Protein AF-A0A661LE60-F1 (afdb_monomer_lite)

Sequence (62 aa):
MTITQGVTRQVRKMVEAVGYRVVHLIRTGFGTIELGDLKVGEYRFLETEEVNKMKKLVGLNP

Radius of gyration: 15.09 Å; chains: 1; bounding box: 30×22×40 Å

Secondary structure (DSSP, 8-state):
---S---TTHHHHHHHHTT---S-----EETTEE-TTPPTT---PPPHHHHHHHHHHTT---

Structure (mmCIF, N/CA/C/O backbone):
data_AF-A0A661LE60-F1
#
_entry.id   AF-A0A661LE60-F1
#
loop_
_atom_site.group_PDB
_atom_site.id
_atom_site.type_symbol
_atom_site.label_atom_id
_atom_site.label_alt_id
_atom_site.label_comp_id
_atom_site.label_asym_id
_atom_site.label_entity_id
_atom_site.label_seq_id
_atom_site.pdbx_PDB_ins_code
_atom_site.Cartn_x
_atom_site.Cartn_y
_atom_site.Cartn_z
_atom_site.occupancy
_atom_site.B_iso_or_equiv
_atom_site.auth_seq_id
_atom_site.auth_comp_id
_atom_site.auth_asym_id
_atom_site.auth_atom_id
_atom_site.pdbx_PDB_model_num
ATOM 1 N N . MET A 1 1 ? -0.115 -9.449 -7.555 1.00 90.62 1 MET A N 1
ATOM 2 C CA . MET A 1 1 ? 1.149 -9.793 -6.862 1.00 90.62 1 MET A CA 1
ATOM 3 C C . MET A 1 1 ? 1.062 -9.259 -5.446 1.00 90.62 1 MET A C 1
ATOM 5 O O . MET A 1 1 ? 0.686 -8.104 -5.293 1.00 90.62 1 MET A O 1
ATOM 9 N N . THR A 1 2 ? 1.425 -10.066 -4.451 1.00 96.00 2 THR A N 1
ATOM 10 C CA . THR A 1 2 ? 1.473 -9.660 -3.038 1.00 96.00 2 THR A CA 1
ATOM 11 C C . THR A 1 2 ? 2.908 -9.772 -2.545 1.00 96.00 2 THR A C 1
ATOM 13 O O . THR A 1 2 ? 3.592 -10.741 -2.868 1.00 96.00 2 THR A O 1
ATOM 16 N N . ILE A 1 3 ? 3.370 -8.777 -1.791 1.00 96.88 3 ILE A N 1
ATOM 17 C CA . ILE A 1 3 ? 4.688 -8.773 -1.152 1.00 96.88 3 ILE A CA 1
ATOM 18 C C . ILE A 1 3 ? 4.522 -8.478 0.337 1.00 96.88 3 ILE A C 1
ATOM 20 O O . ILE A 1 3 ? 3.609 -7.756 0.729 1.00 96.88 3 ILE A O 1
ATOM 24 N N . THR A 1 4 ? 5.413 -9.024 1.156 1.00 96.38 4 THR A N 1
ATOM 25 C CA . THR A 1 4 ? 5.402 -8.885 2.624 1.00 96.38 4 THR A CA 1
ATOM 26 C C . THR A 1 4 ? 6.557 -8.024 3.150 1.00 96.38 4 THR A C 1
ATOM 28 O O . THR A 1 4 ? 6.764 -7.921 4.352 1.00 96.38 4 THR A O 1
ATOM 31 N N . GLN A 1 5 ? 7.305 -7.386 2.248 1.00 95.44 5 GLN A N 1
ATOM 32 C CA . GLN A 1 5 ? 8.425 -6.483 2.533 1.00 95.44 5 GLN A CA 1
ATOM 33 C C . GLN A 1 5 ? 8.280 -5.189 1.719 1.00 95.44 5 GLN A C 1
ATOM 35 O O . GLN A 1 5 ? 7.535 -5.142 0.740 1.00 95.44 5 GLN A O 1
ATOM 40 N N . GLY A 1 6 ? 8.970 -4.128 2.146 1.00 94.19 6 GLY A N 1
ATOM 4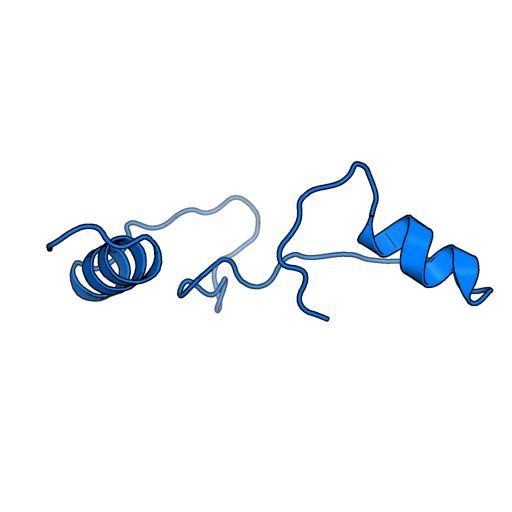1 C CA . GLY A 1 6 ? 8.822 -2.769 1.613 1.00 94.19 6 GLY A CA 1
ATOM 42 C C . GLY A 1 6 ? 10.096 -2.188 1.000 1.00 94.19 6 GLY A C 1
ATOM 43 O O . GLY A 1 6 ? 10.403 -1.025 1.244 1.00 94.19 6 GLY A O 1
ATOM 44 N N . VAL A 1 7 ? 10.868 -2.970 0.238 1.00 97.06 7 VAL A N 1
ATOM 45 C CA . VAL A 1 7 ? 12.136 -2.486 -0.340 1.00 97.06 7 VAL A CA 1
ATOM 46 C C . VAL A 1 7 ? 11.884 -1.440 -1.443 1.00 97.06 7 VAL A C 1
ATOM 48 O O . VAL A 1 7 ? 10.940 -1.539 -2.234 1.00 97.06 7 VAL A O 1
ATOM 51 N N . THR A 1 8 ? 12.750 -0.425 -1.543 1.00 97.88 8 THR A N 1
ATOM 52 C CA . THR A 1 8 ? 12.632 0.661 -2.533 1.00 97.88 8 THR A CA 1
ATOM 53 C C . THR A 1 8 ? 12.498 0.132 -3.962 1.00 97.88 8 THR A C 1
ATOM 55 O O . THR A 1 8 ? 13.395 -0.540 -4.486 1.00 97.88 8 THR A O 1
ATOM 58 N N . ARG A 1 9 ? 11.376 0.490 -4.609 1.00 97.12 9 ARG A N 1
ATOM 59 C CA . ARG A 1 9 ? 10.992 0.075 -5.973 1.00 97.12 9 ARG A CA 1
ATOM 60 C C . ARG A 1 9 ? 10.967 -1.451 -6.176 1.00 97.12 9 ARG A C 1
ATOM 62 O O . ARG A 1 9 ? 11.098 -1.895 -7.313 1.00 97.12 9 ARG A O 1
ATOM 69 N N . GLN A 1 10 ? 10.765 -2.247 -5.122 1.00 97.94 10 GLN A N 1
ATOM 70 C CA . GLN A 1 10 ? 10.868 -3.712 -5.161 1.00 97.94 10 GLN A CA 1
ATOM 71 C C . GLN A 1 10 ? 10.072 -4.363 -6.296 1.00 97.94 10 GLN A C 1
ATOM 73 O O . GLN A 1 10 ? 10.664 -5.057 -7.113 1.00 97.94 10 GLN A O 1
ATOM 78 N N . VAL A 1 11 ? 8.764 -4.097 -6.400 1.00 97.44 11 VAL A N 1
ATOM 79 C CA . VAL A 1 11 ? 7.917 -4.681 -7.461 1.00 97.44 11 VAL A CA 1
ATOM 80 C C . VAL A 1 11 ? 8.459 -4.346 -8.853 1.00 97.44 11 VAL A C 1
ATOM 82 O O . VAL A 1 11 ? 8.518 -5.207 -9.722 1.00 97.44 11 VAL A O 1
ATOM 85 N N . ARG A 1 12 ? 8.91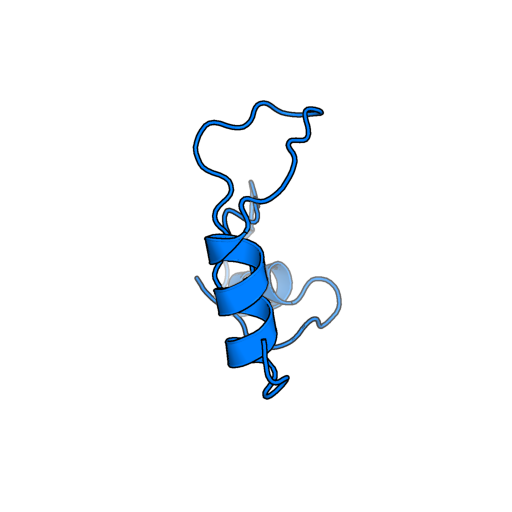5 -3.104 -9.062 1.00 97.88 12 ARG A N 1
ATOM 86 C CA . ARG A 1 12 ? 9.475 -2.675 -10.352 1.00 97.88 12 ARG A CA 1
ATOM 87 C C . ARG A 1 12 ? 10.781 -3.405 -10.662 1.00 97.88 12 ARG A C 1
ATOM 89 O O . ARG A 1 12 ? 10.928 -3.877 -11.778 1.00 97.88 12 ARG A O 1
ATOM 96 N N . LYS A 1 13 ? 11.673 -3.546 -9.675 1.00 97.75 13 LYS A N 1
ATOM 97 C CA . LYS A 1 13 ? 12.932 -4.297 -9.813 1.00 97.75 13 LYS A CA 1
ATOM 98 C C . LYS A 1 13 ? 12.689 -5.783 -10.088 1.00 97.75 13 LYS A C 1
ATOM 100 O O . LYS A 1 13 ? 13.369 -6.359 -10.922 1.00 97.75 13 LYS A O 1
ATOM 105 N N . MET A 1 14 ? 11.708 -6.394 -9.419 1.00 97.44 14 MET A N 1
ATOM 106 C CA . MET A 1 14 ? 11.336 -7.796 -9.646 1.00 97.44 14 MET A CA 1
ATOM 107 C C . MET A 1 14 ? 10.851 -8.032 -11.081 1.00 97.44 14 MET A C 1
ATOM 109 O O . MET A 1 14 ? 11.245 -9.009 -11.703 1.00 97.44 14 MET A O 1
ATOM 113 N N . VAL A 1 15 ? 10.017 -7.132 -11.610 1.00 97.94 15 VAL A N 1
ATOM 114 C CA . VAL A 1 15 ? 9.513 -7.224 -12.991 1.00 97.94 15 VAL A CA 1
ATOM 115 C C . VAL A 1 15 ? 10.613 -6.916 -14.018 1.00 97.94 15 VAL A C 1
ATOM 117 O O . VAL A 1 15 ?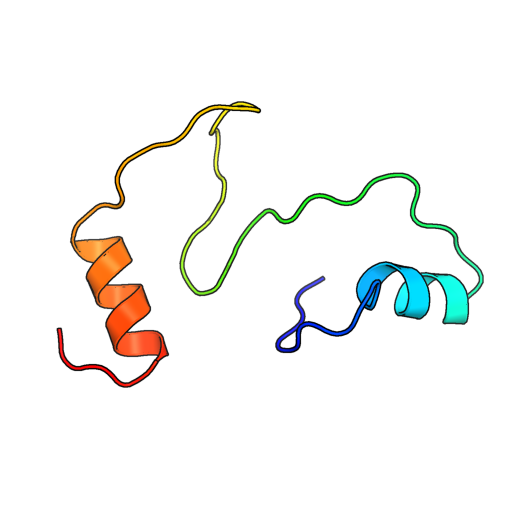 10.694 -7.577 -15.049 1.00 97.94 15 VAL A O 1
ATOM 120 N N . GLU A 1 16 ? 11.501 -5.966 -13.724 1.00 98.06 16 GLU A N 1
ATOM 121 C CA . GLU A 1 16 ? 12.665 -5.653 -14.565 1.00 98.06 16 GLU A CA 1
ATOM 122 C C . GLU A 1 16 ? 13.644 -6.826 -14.662 1.00 98.06 16 GLU A C 1
ATOM 124 O O . GLU A 1 16 ? 14.131 -7.126 -15.749 1.00 98.06 16 GLU A O 1
ATOM 129 N N . ALA A 1 17 ? 13.859 -7.551 -13.561 1.00 97.94 17 ALA A N 1
ATOM 130 C CA . ALA A 1 17 ? 14.726 -8.727 -13.528 1.00 97.94 17 ALA A CA 1
ATOM 131 C C . ALA A 1 17 ? 14.268 -9.854 -14.471 1.00 97.94 17 ALA A C 1
ATOM 133 O O . ALA A 1 17 ? 15.091 -10.659 -14.897 1.00 97.94 17 ALA A O 1
ATOM 134 N N . VAL A 1 18 ? 12.979 -9.900 -14.823 1.00 97.88 18 VAL A N 1
ATOM 135 C CA . VAL A 1 18 ? 12.423 -10.863 -15.790 1.00 97.88 18 VAL A CA 1
ATOM 136 C C . VAL A 1 18 ? 12.255 -10.276 -17.199 1.00 97.88 18 VAL A C 1
ATOM 138 O O . VAL A 1 18 ? 11.614 -10.888 -18.047 1.00 97.88 18 VAL A O 1
ATOM 141 N N . GLY A 1 19 ? 12.837 -9.101 -17.467 1.00 98.25 19 GLY A N 1
ATOM 142 C CA . GLY A 1 19 ? 12.910 -8.499 -18.803 1.00 98.25 19 GLY A CA 1
ATOM 143 C C . GLY A 1 19 ? 11.747 -7.576 -19.175 1.00 98.25 19 GLY A C 1
ATOM 144 O O . GLY A 1 19 ? 11.653 -7.158 -20.328 1.00 98.25 19 GLY A O 1
ATOM 145 N N . TYR A 1 20 ? 10.873 -7.220 -18.228 1.00 98.25 20 TYR A N 1
ATOM 146 C CA . TYR A 1 20 ? 9.694 -6.389 -18.493 1.00 98.25 20 TYR A CA 1
ATOM 147 C C . TYR A 1 20 ? 9.739 -5.052 -17.748 1.00 98.25 20 TYR A C 1
ATOM 149 O O . TYR A 1 20 ? 10.399 -4.894 -16.726 1.00 98.25 20 TYR A O 1
ATOM 157 N N . ARG A 1 21 ? 8.987 -4.056 -18.233 1.00 97.62 21 ARG A N 1
ATOM 158 C CA . ARG A 1 21 ? 8.832 -2.760 -17.553 1.00 97.62 21 ARG A CA 1
ATOM 159 C C . ARG A 1 21 ? 7.424 -2.599 -16.998 1.00 97.62 21 ARG A C 1
ATOM 161 O O . ARG A 1 21 ? 6.438 -2.857 -17.680 1.00 97.62 21 ARG A O 1
ATOM 168 N N . VAL A 1 22 ? 7.331 -2.094 -15.770 1.00 97.81 22 VAL A N 1
ATOM 169 C CA . VAL A 1 22 ? 6.047 -1.766 -15.137 1.00 97.81 22 VAL A CA 1
ATOM 170 C C . VAL A 1 22 ? 5.533 -0.424 -15.659 1.00 97.81 22 VAL A C 1
ATOM 172 O O . VAL A 1 22 ? 6.051 0.626 -15.271 1.00 97.81 22 VAL A O 1
ATOM 175 N N . VAL A 1 23 ? 4.491 -0.461 -16.491 1.00 97.94 23 VAL A N 1
ATOM 176 C CA . VAL A 1 23 ? 3.824 0.737 -17.038 1.00 97.94 23 VAL A CA 1
ATOM 177 C C . VAL A 1 23 ? 2.938 1.410 -15.987 1.00 97.94 23 VAL A C 1
ATOM 179 O O . VAL A 1 23 ? 2.971 2.627 -15.830 1.00 97.94 23 VAL A O 1
ATOM 182 N N . HIS A 1 24 ? 2.205 0.620 -15.201 1.00 97.56 24 HIS A N 1
ATOM 183 C CA . HIS A 1 24 ? 1.306 1.115 -14.163 1.00 97.56 24 HIS A CA 1
ATOM 184 C C . HIS A 1 24 ? 1.390 0.240 -12.909 1.00 97.56 24 HIS A C 1
ATOM 186 O O . HIS A 1 24 ? 1.556 -0.974 -13.008 1.00 97.56 24 HIS A O 1
ATOM 192 N N . LEU A 1 25 ? 1.326 0.857 -11.727 1.00 97.25 25 LEU A N 1
ATOM 193 C CA . LEU A 1 25 ? 1.403 0.153 -10.448 1.00 97.25 25 LEU A CA 1
ATOM 194 C C . LEU A 1 25 ? 0.484 0.823 -9.431 1.00 97.25 25 LEU A C 1
ATOM 196 O O . LEU A 1 25 ? 0.751 1.951 -9.021 1.00 97.25 25 LEU A O 1
ATOM 200 N N . ILE A 1 26 ? -0.546 0.098 -9.000 1.00 96.38 26 ILE A N 1
ATOM 201 C CA . ILE A 1 26 ? -1.462 0.500 -7.931 1.00 96.38 26 ILE A CA 1
ATOM 202 C C . ILE A 1 26 ? -1.388 -0.550 -6.825 1.00 96.38 26 ILE A C 1
ATOM 204 O O . ILE A 1 26 ? -1.367 -1.751 -7.097 1.00 96.38 26 ILE A O 1
ATOM 208 N N . ARG A 1 27 ? -1.360 -0.099 -5.570 1.00 97.19 27 ARG A N 1
ATOM 209 C CA . ARG A 1 27 ? -1.572 -0.973 -4.416 1.00 97.19 27 ARG A CA 1
ATOM 210 C C . ARG A 1 27 ? -3.069 -1.040 -4.134 1.00 97.19 27 ARG A C 1
ATOM 212 O O . ARG A 1 27 ? -3.640 -0.057 -3.681 1.00 97.19 27 ARG A O 1
ATOM 219 N N . THR A 1 28 ? -3.677 -2.189 -4.399 1.00 97.06 28 THR A N 1
ATOM 220 C CA . THR A 1 28 ? -5.120 -2.412 -4.214 1.00 97.06 28 THR A CA 1
ATOM 221 C C . THR A 1 28 ? -5.483 -2.950 -2.831 1.00 97.06 28 THR A C 1
ATOM 223 O O . THR A 1 28 ? -6.660 -3.027 -2.508 1.00 97.06 28 THR A O 1
ATOM 226 N N . GLY A 1 29 ? -4.502 -3.299 -1.995 1.00 96.88 29 GLY A N 1
ATOM 227 C CA . GLY A 1 29 ? -4.744 -3.768 -0.632 1.00 96.88 29 GLY A CA 1
ATOM 228 C C . GLY A 1 29 ? -3.503 -3.706 0.254 1.00 96.88 29 GLY A C 1
ATOM 229 O O . GLY A 1 29 ? -2.370 -3.594 -0.232 1.00 96.88 29 GLY A O 1
ATOM 230 N N . PHE A 1 30 ? -3.726 -3.744 1.564 1.00 96.62 30 PHE A N 1
ATOM 231 C CA . PHE A 1 30 ? -2.693 -3.747 2.593 1.00 96.62 30 PHE A CA 1
ATOM 232 C C . PHE A 1 30 ? -3.186 -4.486 3.843 1.00 96.62 30 PHE A C 1
ATOM 234 O O . PHE A 1 30 ? -4.151 -4.072 4.484 1.00 96.62 30 PHE A O 1
ATOM 241 N N . GLY A 1 31 ? -2.505 -5.574 4.210 1.00 95.12 31 GLY A N 1
ATOM 242 C CA . GLY A 1 31 ? -2.948 -6.429 5.310 1.00 95.12 31 GLY A CA 1
ATOM 243 C C . GLY A 1 31 ? -4.327 -7.020 5.016 1.00 95.12 31 GLY A C 1
ATOM 244 O O . GLY A 1 31 ? -4.480 -7.750 4.043 1.00 95.12 31 GLY A O 1
ATOM 245 N N . THR A 1 32 ? -5.312 -6.684 5.850 1.00 95.62 32 THR A N 1
ATOM 246 C CA . THR A 1 32 ? -6.716 -7.115 5.685 1.00 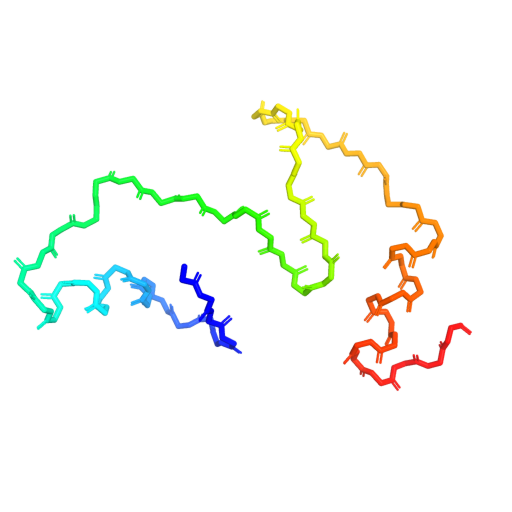95.62 32 THR A CA 1
ATOM 247 C C . THR A 1 32 ? -7.615 -6.059 5.032 1.00 95.62 32 THR A C 1
ATOM 249 O O . THR A 1 32 ? -8.811 -6.291 4.901 1.00 95.62 32 THR A O 1
ATOM 252 N N . ILE A 1 33 ? -7.055 -4.911 4.629 1.00 96.44 33 ILE A N 1
ATOM 253 C CA . ILE A 1 33 ? -7.798 -3.794 4.033 1.00 96.44 33 ILE A CA 1
ATOM 254 C C . ILE A 1 33 ? -7.640 -3.818 2.513 1.00 96.44 33 ILE A C 1
ATOM 256 O O . ILE A 1 33 ? -6.528 -3.965 1.996 1.00 96.44 33 ILE A O 1
ATOM 260 N N . GLU A 1 34 ? -8.741 -3.583 1.805 1.00 96.12 34 GLU A N 1
ATOM 261 C CA . GLU A 1 34 ? -8.789 -3.444 0.350 1.00 96.12 34 GLU A CA 1
ATOM 262 C C . GLU A 1 34 ? -9.183 -2.018 -0.061 1.00 96.12 34 GLU A C 1
ATOM 264 O O . GLU A 1 34 ? -9.890 -1.314 0.662 1.00 96.12 34 GLU A O 1
ATOM 269 N N . LEU A 1 35 ? -8.706 -1.584 -1.231 1.00 96.69 35 LEU A N 1
ATOM 270 C CA . LEU A 1 35 ? -9.012 -0.271 -1.805 1.00 96.69 35 LEU A CA 1
ATOM 271 C C . LEU A 1 35 ? -10.491 -0.159 -2.211 1.00 96.69 35 LEU A C 1
ATOM 273 O O . LEU A 1 35 ? -11.078 0.912 -2.063 1.00 96.69 35 LEU A O 1
ATOM 277 N N . GLY A 1 36 ? -11.084 -1.258 -2.692 1.00 94.69 36 GLY A N 1
ATOM 278 C CA . GLY A 1 36 ? -12.468 -1.298 -3.169 1.00 94.69 36 GLY A CA 1
ATOM 279 C C . GLY A 1 36 ? -12.747 -0.231 -4.232 1.00 94.69 36 GLY A C 1
ATOM 280 O O . GLY A 1 36 ? -11.926 -0.004 -5.121 1.00 94.69 36 GLY A O 1
ATOM 281 N N . ASP A 1 37 ? -13.882 0.451 -4.088 1.00 95.31 37 ASP A N 1
ATOM 282 C CA . ASP A 1 37 ? -14.363 1.489 -5.009 1.00 95.31 37 ASP A CA 1
ATOM 283 C C . ASP A 1 37 ? -13.965 2.921 -4.594 1.00 95.31 37 ASP A C 1
ATOM 285 O O . ASP A 1 37 ? -14.536 3.902 -5.078 1.00 95.31 37 ASP A O 1
ATOM 289 N N . LEU A 1 38 ? -13.000 3.069 -3.675 1.00 96.56 38 LEU A N 1
ATOM 290 C CA . LEU A 1 38 ? -12.553 4.380 -3.202 1.00 96.56 38 LEU A CA 1
ATOM 291 C C . LEU A 1 38 ? -11.894 5.170 -4.340 1.00 96.56 38 LEU A C 1
ATOM 293 O O . LEU A 1 38 ? -10.940 4.704 -4.973 1.00 96.56 38 LEU A O 1
ATOM 297 N N . LYS A 1 39 ? -12.374 6.392 -4.589 1.00 96.00 39 LYS A N 1
ATOM 298 C CA . LYS A 1 39 ? -11.854 7.212 -5.685 1.00 96.00 39 LYS A CA 1
ATOM 299 C C . LYS A 1 39 ? -10.480 7.783 -5.354 1.00 96.00 39 LYS A C 1
ATOM 301 O O . LYS A 1 39 ? -10.085 7.954 -4.201 1.00 96.00 39 LYS A O 1
ATOM 306 N N . VAL A 1 40 ? -9.743 8.122 -6.409 1.00 96.44 40 VAL A N 1
ATOM 307 C CA . VAL A 1 40 ? -8.425 8.751 -6.293 1.00 96.44 40 VAL A CA 1
ATOM 308 C C . VAL A 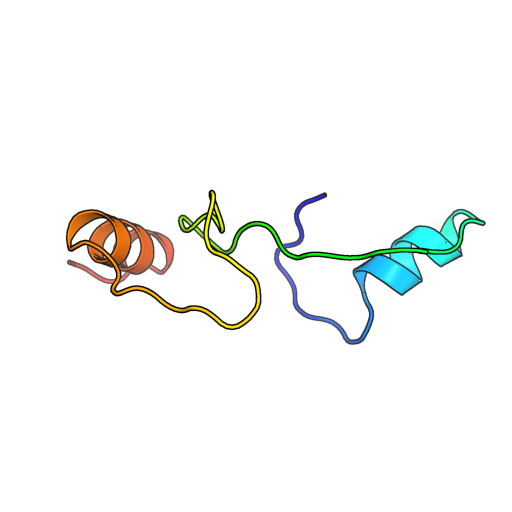1 40 ? -8.538 10.059 -5.509 1.00 96.44 40 VAL A C 1
ATOM 310 O O . VAL A 1 40 ? -9.295 10.948 -5.886 1.00 96.44 40 VAL A O 1
ATOM 313 N N . GLY A 1 41 ? -7.747 10.176 -4.442 1.00 97.12 41 GLY A N 1
ATOM 314 C CA . GLY A 1 41 ? -7.713 11.357 -3.576 1.00 97.12 41 GLY A CA 1
ATOM 315 C C . GLY A 1 41 ? -8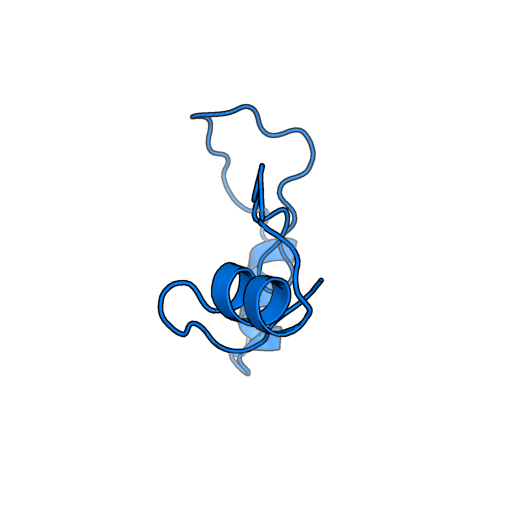.731 11.343 -2.433 1.00 97.12 41 GLY A C 1
ATOM 316 O O . GLY A 1 41 ? -8.657 12.210 -1.567 1.00 97.12 41 GLY A O 1
ATOM 317 N N . GLU A 1 42 ? -9.637 10.365 -2.389 1.00 97.56 42 GLU A N 1
ATOM 318 C CA . GLU A 1 42 ? -10.590 10.213 -1.290 1.00 97.56 42 GLU A CA 1
ATOM 319 C C . GLU A 1 42 ? -10.018 9.366 -0.147 1.00 97.56 42 GLU A C 1
ATOM 321 O O . GLU A 1 42 ? -9.065 8.600 -0.304 1.00 97.56 42 GLU A O 1
ATOM 326 N N . TYR A 1 43 ? -10.631 9.510 1.026 1.00 96.75 43 TYR A N 1
ATOM 327 C CA . TYR A 1 43 ? -10.399 8.658 2.184 1.00 96.75 43 TYR A CA 1
ATOM 328 C C . TYR A 1 43 ? -11.736 8.281 2.818 1.00 96.75 43 TYR A C 1
ATOM 330 O O . TYR A 1 43 ? -12.746 8.962 2.641 1.00 96.75 43 TYR A O 1
ATOM 338 N N . ARG A 1 44 ? -11.723 7.202 3.596 1.00 96.56 44 ARG A N 1
ATOM 339 C CA . ARG A 1 44 ? -12.841 6.807 4.449 1.00 96.56 44 ARG A CA 1
ATOM 340 C C . ARG A 1 44 ? -12.331 6.381 5.814 1.00 96.56 44 ARG A C 1
ATOM 342 O O . ARG A 1 44 ? -11.164 6.014 5.960 1.00 96.56 44 ARG A O 1
ATOM 349 N N . PHE A 1 45 ? -13.220 6.394 6.797 1.00 97.12 45 PHE A N 1
ATOM 350 C CA . PHE A 1 45 ? -12.946 5.751 8.073 1.00 97.12 45 PHE A CA 1
ATOM 351 C C . PHE A 1 45 ? -13.010 4.228 7.917 1.00 97.12 45 PHE A C 1
ATOM 353 O O . PHE A 1 45 ? -13.748 3.702 7.077 1.00 97.12 45 PHE A O 1
ATOM 360 N N . LEU A 1 46 ? -12.194 3.538 8.709 1.00 96.19 46 LEU A N 1
ATOM 361 C CA . LEU A 1 46 ? -12.251 2.086 8.819 1.00 96.19 46 LEU A CA 1
ATOM 362 C C . LEU A 1 46 ? -13.395 1.691 9.745 1.00 96.19 46 LEU A C 1
ATOM 364 O O . LEU A 1 46 ? -13.616 2.330 10.776 1.00 96.19 46 LEU A O 1
ATOM 368 N N . GLU A 1 47 ? -14.082 0.613 9.397 1.00 96.06 47 GLU A N 1
ATOM 369 C CA . GLU A 1 47 ? -15.076 0.013 10.274 1.00 96.06 47 GLU A CA 1
ATOM 370 C C . GLU A 1 47 ? -14.397 -0.702 11.448 1.00 96.06 47 GLU A C 1
ATOM 372 O O . GLU A 1 47 ? -13.248 -1.147 11.367 1.00 96.06 47 GLU A O 1
ATOM 377 N N . THR A 1 48 ? -15.117 -0.853 12.561 1.00 96.25 48 THR A N 1
ATOM 378 C CA . THR A 1 48 ? -14.592 -1.515 13.766 1.00 96.25 48 THR A CA 1
ATOM 379 C C . THR A 1 48 ? -14.084 -2.928 13.465 1.00 96.25 48 THR A C 1
ATOM 381 O O . THR A 1 48 ? -13.054 -3.343 13.998 1.00 96.25 48 THR A O 1
ATOM 384 N N . GLU A 1 49 ? -14.755 -3.663 12.576 1.00 95.50 49 GLU A N 1
ATOM 385 C CA . GLU A 1 49 ? -14.324 -5.003 12.177 1.00 95.50 49 GLU A CA 1
ATOM 386 C C . GLU A 1 49 ? -12.984 -4.983 11.424 1.00 95.50 49 GLU A C 1
ATOM 388 O O . GLU A 1 49 ? -12.111 -5.806 11.707 1.00 95.50 49 GLU A O 1
ATOM 393 N N . GLU A 1 50 ? -12.779 -4.023 10.518 1.00 96.00 50 GLU A N 1
ATOM 394 C CA . GLU A 1 50 ? -11.520 -3.860 9.782 1.00 96.00 50 GLU A CA 1
ATOM 395 C C . GLU A 1 50 ? -10.363 -3.533 10.733 1.00 96.00 50 GLU A C 1
ATOM 397 O O . GLU A 1 50 ? -9.283 -4.121 10.640 1.00 96.00 50 GLU A O 1
ATOM 402 N N . VAL A 1 51 ? -10.604 -2.651 11.709 1.00 95.88 51 VAL A N 1
ATOM 403 C CA . VAL A 1 51 ? -9.619 -2.319 12.748 1.00 95.88 51 VAL A CA 1
ATOM 404 C C . VAL A 1 51 ? -9.263 -3.556 13.573 1.00 95.88 51 VAL A C 1
ATOM 406 O O . VAL A 1 51 ? -8.082 -3.839 13.786 1.00 95.88 51 VAL A O 1
ATOM 409 N N . ASN A 1 52 ? -10.260 -4.329 14.005 1.00 96.00 52 ASN A N 1
ATOM 410 C CA . ASN A 1 52 ? -10.044 -5.536 14.803 1.00 96.00 52 ASN A CA 1
ATOM 411 C C . ASN A 1 52 ? -9.280 -6.615 14.022 1.00 96.00 52 ASN A C 1
ATOM 413 O O . ASN A 1 52 ? -8.369 -7.240 14.569 1.00 96.00 52 ASN A O 1
ATOM 417 N N . LYS A 1 53 ? -9.591 -6.804 12.734 1.00 95.81 53 LYS A N 1
ATOM 418 C CA . LYS A 1 53 ? -8.849 -7.713 11.845 1.00 95.81 53 LYS A CA 1
ATOM 419 C C . LYS A 1 53 ? -7.387 -7.293 11.712 1.00 95.81 53 LYS A C 1
ATOM 421 O O . LYS A 1 53 ? -6.501 -8.139 11.833 1.00 95.81 53 LYS A O 1
ATOM 426 N N . MET A 1 54 ? -7.124 -5.998 11.539 1.00 95.38 54 MET A N 1
ATOM 427 C CA . MET A 1 54 ? -5.762 -5.465 11.463 1.00 95.38 54 MET A CA 1
ATOM 428 C C . MET A 1 54 ? -4.990 -5.644 12.771 1.00 95.38 54 MET A C 1
ATOM 430 O O . MET A 1 54 ? -3.854 -6.109 12.731 1.00 95.38 54 MET A O 1
ATOM 434 N N . LYS A 1 55 ? -5.599 -5.344 13.927 1.00 95.69 55 LYS A N 1
ATOM 435 C CA . LYS A 1 55 ? -4.987 -5.588 15.244 1.00 95.69 55 LYS A CA 1
ATOM 436 C C . LYS A 1 55 ? -4.611 -7.059 15.414 1.00 95.69 55 LYS A C 1
ATOM 438 O O . LYS A 1 55 ? -3.461 -7.369 15.719 1.00 95.69 55 LYS A O 1
ATOM 443 N N . LYS A 1 56 ? -5.548 -7.964 15.117 1.00 95.62 56 LYS A N 1
ATOM 444 C CA . LYS A 1 56 ? -5.326 -9.411 15.201 1.00 95.62 56 LYS A CA 1
ATOM 445 C C . LYS A 1 56 ? -4.193 -9.874 14.281 1.00 95.62 56 LYS A C 1
ATOM 447 O O . LYS A 1 56 ? -3.388 -10.701 14.698 1.00 95.62 56 LYS A O 1
ATOM 452 N N . LEU A 1 57 ? -4.101 -9.331 13.061 1.00 94.56 57 LEU A N 1
ATOM 453 C CA . LEU A 1 57 ? -3.051 -9.673 12.091 1.00 94.56 57 LEU A CA 1
ATOM 454 C C . LEU A 1 57 ? -1.642 -9.414 12.644 1.00 94.56 57 LEU A C 1
ATOM 456 O O . LEU A 1 57 ? -0.727 -10.185 12.367 1.00 94.56 57 LEU A O 1
ATOM 460 N N . VAL A 1 58 ? -1.470 -8.348 13.426 1.00 95.19 58 VAL A N 1
ATOM 461 C CA . VAL A 1 58 ? -0.178 -7.974 14.022 1.00 95.19 58 VAL A CA 1
ATOM 462 C C . VAL A 1 58 ? -0.000 -8.487 15.456 1.00 95.19 58 VAL A C 1
ATOM 464 O O . VAL A 1 58 ? 0.932 -8.079 16.142 1.00 95.19 58 VAL A O 1
ATOM 467 N N . GLY A 1 59 ? -0.878 -9.383 15.919 1.00 94.50 59 GLY A N 1
ATOM 468 C CA . GLY A 1 59 ? -0.796 -9.985 17.252 1.00 94.50 59 GLY A CA 1
ATOM 469 C C . GLY A 1 59 ? -1.233 -9.069 18.399 1.00 94.50 59 GLY A C 1
ATOM 470 O O . GLY A 1 59 ? -0.924 -9.354 19.553 1.00 94.50 59 GLY A O 1
ATOM 471 N N . LEU A 1 60 ? -1.946 -7.980 18.110 1.00 93.75 60 LEU A N 1
ATOM 472 C CA . LEU A 1 60 ? -2.561 -7.137 19.133 1.00 93.75 60 LEU A CA 1
ATOM 473 C C . LEU A 1 60 ? -3.937 -7.705 19.506 1.00 93.75 60 LEU A C 1
ATOM 475 O O . LEU A 1 60 ? -4.726 -8.062 18.626 1.00 93.75 60 LEU A O 1
ATOM 479 N N . ASN A 1 61 ? -4.237 -7.767 20.807 1.00 77.44 61 ASN A N 1
ATOM 480 C CA . ASN A 1 61 ? -5.592 -8.073 21.267 1.00 77.44 61 ASN A CA 1
ATOM 481 C C . ASN A 1 61 ? -6.542 -6.915 20.889 1.00 77.44 61 ASN A C 1
ATOM 483 O O . ASN A 1 61 ? -6.125 -5.755 20.985 1.00 77.44 61 ASN A O 1
ATOM 487 N N . PRO A 1 62 ? -7.773 -7.212 20.422 1.00 59.31 62 PRO A N 1
ATOM 488 C CA . PRO A 1 62 ? -8.758 -6.190 20.082 1.00 59.31 62 PRO A CA 1
ATOM 489 C C . PRO A 1 62 ? -9.050 -5.238 21.245 1.00 59.31 62 PRO A C 1
ATOM 491 O O . PRO A 1 62 ? -9.208 -5.730 22.384 1.00 59.31 62 PRO A O 1
#

Foldseek 3Di:
DDDPDDDVCVVQVVQVVVPDGDPDDDDQDDQQDGVPPADPPDDDDDDPVSVCSVCVSVVHHD

pLDDT: mean 95.55, std 5.38, range [59.31, 98.25]